Protein AF-A0A0F3M8P2-F1 (afdb_monomer)

Structure (mmCIF,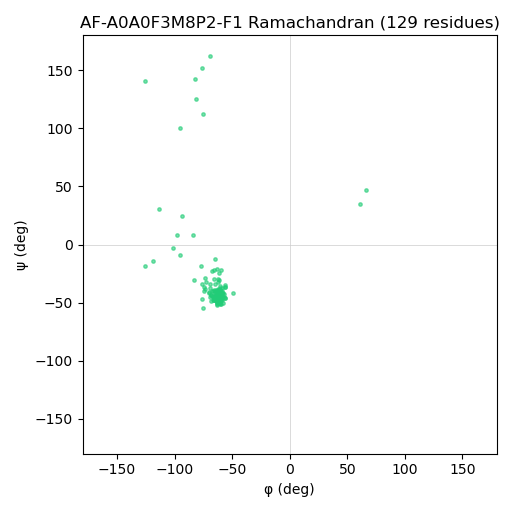 N/CA/C/O backbone):
data_AF-A0A0F3M8P2-F1
#
_entry.id   AF-A0A0F3M8P2-F1
#
loop_
_atom_site.group_PDB
_atom_site.id
_atom_site.type_symbol
_atom_site.label_atom_id
_atom_site.label_alt_id
_atom_s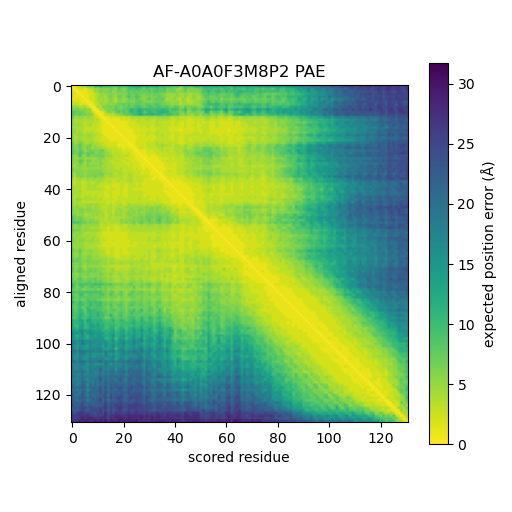ite.label_comp_id
_atom_site.label_asym_id
_atom_site.label_entity_id
_atom_site.label_seq_id
_atom_site.pdbx_PDB_ins_code
_atom_site.Cartn_x
_atom_site.Cartn_y
_atom_site.Cartn_z
_atom_site.occupancy
_atom_site.B_iso_or_equiv
_atom_site.auth_seq_id
_atom_site.auth_comp_id
_atom_site.auth_asym_id
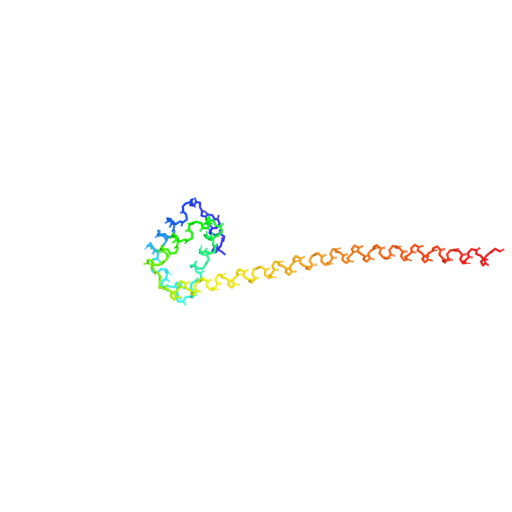_atom_site.auth_atom_id
_atom_site.pdbx_PDB_model_num
ATOM 1 N N . MET A 1 1 ? -12.810 2.218 -8.176 1.00 66.12 1 MET A N 1
ATOM 2 C CA . MET A 1 1 ? -13.760 3.233 -7.656 1.00 66.12 1 MET A CA 1
ATOM 3 C C . MET A 1 1 ? -13.322 3.772 -6.294 1.00 66.12 1 MET A C 1
ATOM 5 O O . MET A 1 1 ? -13.188 4.978 -6.171 1.00 66.12 1 MET A O 1
ATOM 9 N N . LEU A 1 2 ? -13.025 2.918 -5.304 1.00 74.25 2 LEU A N 1
ATOM 10 C CA . LEU A 1 2 ? -12.588 3.363 -3.971 1.00 74.25 2 LEU A CA 1
ATOM 11 C C . LEU A 1 2 ? -11.248 4.125 -3.982 1.00 74.25 2 LEU A C 1
ATOM 13 O O . LEU A 1 2 ? -11.197 5.243 -3.490 1.00 74.25 2 LEU A O 1
ATOM 17 N N . GLU A 1 3 ? -10.197 3.581 -4.608 1.00 68.94 3 GLU A N 1
ATOM 18 C CA . GLU A 1 3 ? -8.887 4.257 -4.716 1.00 68.94 3 GLU A CA 1
ATOM 19 C C . GLU A 1 3 ? -8.986 5.641 -5.376 1.00 68.94 3 GLU A C 1
ATOM 21 O O . GLU A 1 3 ? -8.287 6.572 -4.991 1.00 68.94 3 GLU A O 1
ATOM 26 N N . TYR A 1 4 ? -9.898 5.795 -6.340 1.00 75.38 4 TYR A N 1
ATOM 27 C CA . TYR A 1 4 ? -10.172 7.085 -6.967 1.00 75.38 4 TYR A CA 1
ATOM 28 C C . TYR A 1 4 ? -10.773 8.074 -5.963 1.00 75.38 4 TYR A C 1
ATOM 30 O O . TYR A 1 4 ? -10.289 9.193 -5.855 1.00 75.38 4 TYR A O 1
ATOM 38 N N . MET A 1 5 ? -11.765 7.656 -5.167 1.00 77.00 5 MET A N 1
ATOM 39 C CA . MET A 1 5 ? -12.329 8.514 -4.117 1.00 77.00 5 MET A CA 1
ATOM 40 C C . MET A 1 5 ? -11.291 8.895 -3.057 1.00 77.00 5 MET A C 1
ATOM 42 O O . MET A 1 5 ? -11.256 10.048 -2.632 1.00 77.00 5 MET A O 1
ATOM 46 N N . LEU A 1 6 ? -10.407 7.965 -2.677 1.00 79.12 6 LEU A N 1
ATOM 47 C CA . LEU A 1 6 ? -9.344 8.227 -1.703 1.00 79.12 6 LEU A CA 1
ATOM 48 C C . LEU A 1 6 ? -8.390 9.330 -2.182 1.00 79.12 6 LEU A C 1
ATOM 50 O O . LEU A 1 6 ? -8.041 10.206 -1.397 1.00 79.12 6 LEU A O 1
ATOM 54 N N . LYS A 1 7 ? -8.049 9.372 -3.478 1.00 76.94 7 LYS A N 1
ATOM 55 C CA . LYS A 1 7 ? -7.200 10.430 -4.066 1.00 76.94 7 LYS A CA 1
ATOM 56 C C . LYS A 1 7 ? -7.772 11.846 -3.918 1.00 76.94 7 LYS A C 1
ATOM 58 O O . LYS A 1 7 ? -7.005 12.805 -3.965 1.00 76.94 7 LYS A O 1
ATOM 63 N N . HIS A 1 8 ? -9.081 11.980 -3.712 1.00 80.69 8 HIS A N 1
ATOM 64 C CA . HIS A 1 8 ? -9.765 13.263 -3.526 1.00 80.69 8 HIS A CA 1
ATOM 65 C C . HIS A 1 8 ? -10.019 13.615 -2.054 1.00 80.69 8 HIS A C 1
ATOM 67 O O . HIS A 1 8 ? -10.684 14.605 -1.751 1.00 80.69 8 HIS A O 1
ATOM 73 N N . ILE A 1 9 ? -9.474 12.840 -1.114 1.00 79.62 9 ILE A N 1
ATOM 74 C CA . ILE A 1 9 ? -9.485 13.212 0.299 1.00 79.62 9 ILE A CA 1
ATOM 75 C C . ILE A 1 9 ? -8.447 14.316 0.525 1.00 79.62 9 ILE A C 1
ATOM 77 O O . ILE A 1 9 ? -7.239 14.080 0.465 1.00 79.62 9 ILE A O 1
ATOM 81 N N . HIS A 1 10 ? -8.929 15.519 0.838 1.00 71.19 10 HIS A N 1
ATOM 82 C CA . HIS A 1 10 ? -8.113 16.711 1.101 1.00 71.19 10 HIS A CA 1
ATOM 83 C C . HIS A 1 10 ? -7.795 16.928 2.591 1.00 71.19 10 HIS A C 1
ATOM 85 O O . HIS A 1 10 ? -7.543 18.057 3.016 1.00 71.19 10 HIS A O 1
ATOM 91 N N . GLN A 1 11 ? -7.809 15.871 3.409 1.00 74.69 11 GLN A N 1
ATOM 92 C CA . GLN A 1 11 ? -7.441 15.996 4.818 1.00 74.69 11 GLN A CA 1
ATOM 93 C C . GLN A 1 11 ? -5.915 15.984 4.982 1.00 74.69 11 GLN A C 1
ATOM 95 O O . GLN A 1 11 ? -5.254 15.062 4.514 1.00 74.69 11 GLN A O 1
ATOM 100 N N . ARG A 1 12 ? -5.359 17.018 5.634 1.00 75.31 12 ARG A N 1
ATOM 101 C CA . ARG A 1 12 ? -3.910 17.114 5.906 1.00 75.31 12 ARG A CA 1
ATOM 102 C C . ARG A 1 12 ? -3.456 16.175 7.020 1.00 75.31 12 ARG A C 1
ATOM 104 O O . ARG A 1 12 ? -2.358 15.644 6.953 1.00 75.31 12 ARG A O 1
ATOM 111 N N . ASP A 1 13 ? -4.295 16.006 8.036 1.00 87.31 13 ASP A N 1
ATOM 112 C CA . ASP A 1 13 ? -4.008 15.147 9.179 1.00 87.31 13 ASP A CA 1
ATOM 113 C C . ASP A 1 13 ? -4.626 13.766 8.953 1.00 87.31 13 ASP A C 1
ATOM 115 O O . ASP A 1 13 ? -5.839 13.577 9.102 1.00 87.31 13 ASP A O 1
ATOM 119 N N . MET A 1 14 ? -3.778 12.824 8.541 1.00 87.81 14 MET A N 1
ATOM 120 C CA . MET A 1 14 ? -4.175 11.450 8.250 1.00 87.81 14 MET A CA 1
ATOM 121 C C . MET A 1 14 ? -4.493 10.659 9.521 1.00 87.81 14 MET A C 1
ATOM 123 O O . MET A 1 14 ? -5.389 9.819 9.488 1.00 87.81 14 MET A O 1
ATOM 127 N N . LEU A 1 15 ? -3.826 10.946 10.643 1.00 89.00 15 LEU A N 1
ATOM 128 C CA . LEU A 1 15 ? -4.074 10.265 11.917 1.00 89.00 15 LEU A CA 1
ATOM 129 C C . LEU A 1 15 ? -5.456 10.630 12.456 1.00 89.00 15 LEU A C 1
ATOM 131 O O . LEU A 1 15 ? -6.235 9.752 12.826 1.00 89.00 15 LEU A O 1
ATOM 135 N N . LYS A 1 16 ? -5.814 11.915 12.393 1.00 89.56 16 LYS A N 1
ATOM 136 C CA . LYS A 1 16 ? -7.163 12.366 12.744 1.00 89.56 16 LYS A CA 1
ATOM 137 C C . LYS A 1 16 ? -8.231 11.743 11.846 1.00 89.56 16 LYS A C 1
ATOM 139 O O . LYS A 1 16 ? -9.288 11.352 12.333 1.00 89.56 16 LYS A O 1
ATOM 144 N N . LEU A 1 17 ? -7.970 11.637 10.540 1.00 89.56 17 LEU A N 1
ATOM 145 C CA . LEU A 1 17 ? -8.895 10.977 9.614 1.00 89.56 17 LEU A CA 1
ATOM 146 C C . LEU A 1 17 ? -9.107 9.504 9.999 1.00 89.56 17 LEU A C 1
ATOM 148 O O . LEU A 1 17 ? -10.242 9.032 9.973 1.00 89.56 17 LEU A O 1
ATOM 152 N N . TRP A 1 18 ? -8.043 8.799 10.391 1.00 90.31 18 TRP A N 1
ATOM 153 C CA . TRP A 1 18 ? -8.124 7.431 10.902 1.00 90.31 18 TRP A CA 1
ATOM 154 C C . TRP A 1 18 ? -8.966 7.322 12.165 1.00 90.31 18 TRP A C 1
ATOM 156 O O . TRP A 1 18 ? -9.860 6.477 12.222 1.00 90.31 18 TRP A O 1
ATOM 166 N N . GLU A 1 19 ? -8.727 8.179 13.157 1.00 89.56 19 GLU A N 1
ATOM 167 C CA . GLU A 1 19 ? -9.520 8.171 14.387 1.00 89.56 19 GLU A CA 1
ATOM 168 C C . GLU A 1 19 ? -11.001 8.432 14.096 1.00 89.56 19 GLU A C 1
ATOM 170 O O . GLU A 1 19 ? -11.863 7.670 14.537 1.00 89.56 19 GLU A O 1
ATOM 175 N N . GLU A 1 20 ? -11.319 9.449 13.293 1.00 89.50 20 GLU A N 1
ATOM 176 C CA . GLU A 1 20 ? -12.703 9.738 12.919 1.00 89.50 20 GLU A CA 1
ATOM 177 C C . GLU A 1 20 ? -13.346 8.595 12.132 1.00 89.50 20 GLU A C 1
ATOM 179 O O . GLU A 1 20 ? -14.513 8.273 12.371 1.00 89.50 20 GLU A O 1
ATOM 184 N N . PHE A 1 21 ? -12.601 7.968 11.219 1.00 88.88 21 PHE A N 1
ATOM 185 C CA . PHE A 1 21 ? -13.087 6.849 10.426 1.00 88.88 21 PHE A CA 1
ATOM 186 C C . PHE A 1 21 ? -13.425 5.645 11.313 1.00 88.88 21 PHE A C 1
ATOM 188 O O . PHE A 1 21 ? -14.549 5.140 11.277 1.00 88.88 21 PHE A O 1
ATOM 195 N N . LEU A 1 22 ? -12.487 5.228 12.165 1.00 88.75 22 LEU A N 1
ATOM 196 C CA . LEU A 1 22 ? -12.659 4.068 13.040 1.00 88.75 22 LEU A CA 1
ATOM 197 C C . LEU A 1 22 ? -13.753 4.294 14.096 1.00 88.75 22 LEU A C 1
ATOM 199 O O . LEU A 1 22 ? -14.435 3.346 14.484 1.00 88.75 22 LEU A O 1
ATOM 203 N N . ILE A 1 23 ? -13.973 5.542 14.528 1.00 89.12 23 ILE A N 1
ATOM 204 C CA . ILE A 1 23 ? -15.053 5.902 15.459 1.00 89.12 23 ILE A CA 1
ATOM 205 C C . ILE A 1 23 ? -16.413 5.925 14.757 1.00 89.12 23 ILE A C 1
ATOM 207 O O . ILE A 1 23 ? -17.354 5.274 15.217 1.00 89.12 23 ILE A O 1
ATOM 211 N N . LYS A 1 24 ? -16.544 6.692 13.668 1.00 88.88 24 LYS A N 1
ATOM 212 C CA . LYS A 1 24 ? -17.839 6.951 13.013 1.00 88.88 24 LYS A CA 1
ATOM 213 C C . LYS A 1 24 ? -18.352 5.732 12.247 1.00 88.88 24 LYS A C 1
ATOM 215 O O . LYS A 1 24 ? -19.563 5.541 12.145 1.00 88.88 24 LYS A O 1
ATOM 220 N N . PHE A 1 25 ? -17.454 4.883 11.749 1.00 86.50 25 PHE A N 1
ATOM 221 C CA . PHE A 1 25 ? -17.795 3.774 10.857 1.00 86.50 25 PHE A CA 1
ATOM 222 C C . PHE A 1 25 ? -17.553 2.389 11.469 1.00 86.50 25 PHE A C 1
ATOM 224 O O . PHE A 1 25 ? -17.334 1.428 10.738 1.00 86.50 25 PHE A O 1
ATOM 231 N N . LYS A 1 26 ? -17.673 2.232 12.798 1.00 84.56 26 LYS A N 1
ATOM 232 C CA . LYS A 1 26 ? -17.503 0.925 13.476 1.00 84.56 26 LYS A CA 1
ATOM 233 C C . LYS A 1 26 ? -18.299 -0.222 12.845 1.00 84.56 26 LYS A C 1
ATOM 235 O O . LYS A 1 26 ? -17.782 -1.320 12.692 1.00 84.56 26 LYS A O 1
ATOM 240 N N . HIS A 1 27 ? -19.544 0.036 12.448 1.00 83.88 27 HIS A N 1
ATOM 241 C CA . HIS A 1 27 ? -20.395 -0.958 11.787 1.00 83.88 27 HIS A CA 1
ATOM 242 C C . HIS A 1 27 ? -19.849 -1.380 10.412 1.00 83.88 27 HIS A C 1
ATOM 244 O O . HIS A 1 27 ? -19.951 -2.545 10.034 1.00 83.88 27 HIS A O 1
ATOM 250 N N . VAL A 1 28 ? -19.220 -0.454 9.683 1.00 83.69 28 VAL A N 1
ATOM 251 C CA . VAL A 1 28 ? -18.564 -0.738 8.401 1.00 83.69 28 VAL A CA 1
ATOM 252 C C . VAL A 1 28 ? -17.316 -1.588 8.610 1.00 83.69 28 VAL A C 1
ATOM 25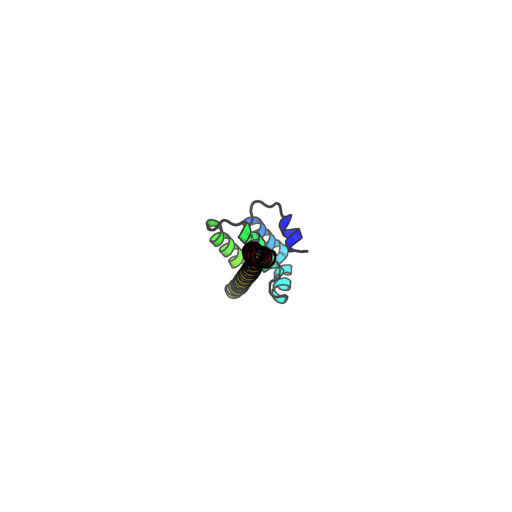4 O O . VAL A 1 28 ? -17.048 -2.443 7.776 1.00 83.69 28 VAL A O 1
ATOM 257 N N . LEU A 1 29 ? -16.588 -1.420 9.721 1.00 84.88 29 LEU A N 1
ATOM 258 C CA . LEU A 1 29 ? -15.418 -2.256 10.030 1.00 84.88 29 LEU A CA 1
ATOM 259 C C . LEU A 1 29 ? -15.796 -3.731 10.195 1.00 84.88 29 LEU A C 1
ATOM 261 O O . LEU A 1 29 ? -15.068 -4.598 9.726 1.00 84.88 29 LEU A O 1
ATOM 265 N N . ILE A 1 30 ? -16.946 -4.015 10.814 1.00 85.81 30 ILE A N 1
ATOM 266 C CA . ILE A 1 30 ? -17.447 -5.389 10.977 1.00 85.81 30 ILE A CA 1
ATOM 267 C C . ILE A 1 30 ? -17.732 -6.009 9.605 1.00 85.81 30 ILE A C 1
ATOM 269 O O . ILE A 1 30 ? -17.259 -7.103 9.307 1.00 85.81 30 ILE A O 1
ATOM 273 N N . LEU A 1 31 ? -18.440 -5.281 8.738 1.00 88.38 31 LEU A N 1
ATOM 274 C CA . LEU A 1 31 ? -18.717 -5.736 7.375 1.00 88.38 31 LEU A CA 1
ATOM 275 C C . LEU A 1 31 ? -17.431 -5.899 6.554 1.00 88.38 31 LEU A C 1
ATOM 277 O O . LEU A 1 31 ? -17.287 -6.844 5.780 1.00 88.38 31 LEU A O 1
ATOM 281 N N . ASP A 1 32 ? -16.494 -4.965 6.693 1.00 87.88 32 ASP A N 1
ATOM 282 C CA . ASP A 1 32 ? -15.222 -5.025 5.986 1.00 87.88 32 ASP A CA 1
ATOM 283 C C . ASP A 1 32 ? -14.405 -6.234 6.437 1.00 87.88 32 ASP A C 1
ATOM 285 O O . ASP A 1 32 ? -13.847 -6.938 5.600 1.00 87.88 32 ASP A O 1
ATOM 289 N N . LYS A 1 33 ? -14.408 -6.544 7.736 1.00 86.31 33 LYS A N 1
ATOM 290 C CA . LYS A 1 33 ? -13.783 -7.744 8.297 1.00 86.31 33 LYS A CA 1
ATOM 291 C C . LYS A 1 33 ? -14.321 -9.026 7.663 1.00 86.31 33 LYS A C 1
ATOM 293 O O . LYS A 1 33 ? -13.522 -9.872 7.269 1.00 86.31 33 LYS A O 1
ATOM 298 N N . GLU A 1 34 ? -15.635 -9.156 7.490 1.00 87.19 34 GLU A N 1
ATOM 299 C CA . GLU A 1 34 ? -16.239 -10.306 6.793 1.00 87.19 34 GLU A CA 1
ATOM 300 C C . GLU A 1 34 ? -15.802 -10.399 5.327 1.00 87.19 34 GLU A C 1
ATOM 302 O O . GLU A 1 34 ? -15.633 -11.490 4.784 1.00 87.19 34 GLU A O 1
ATOM 307 N N . LYS A 1 35 ? -15.555 -9.253 4.688 1.00 86.56 35 LYS A N 1
ATOM 308 C CA . LYS A 1 35 ? -14.999 -9.172 3.329 1.00 86.56 35 LYS A CA 1
ATOM 309 C C . LYS A 1 35 ? -13.474 -9.261 3.297 1.00 86.56 35 LYS A C 1
ATOM 311 O O . LYS A 1 35 ? -12.865 -9.058 2.247 1.00 86.56 35 LYS A O 1
ATOM 316 N N . GLY A 1 36 ? -12.855 -9.568 4.434 1.00 85.12 36 GLY A N 1
ATOM 317 C CA . GLY A 1 36 ? -11.419 -9.664 4.587 1.00 85.12 36 GLY A CA 1
ATOM 318 C C . GLY A 1 36 ? -10.726 -8.320 4.418 1.00 85.12 36 GLY A C 1
ATOM 319 O O . GLY A 1 36 ? -9.749 -8.268 3.695 1.00 85.12 36 GLY A O 1
ATOM 320 N N . TYR A 1 37 ? -11.196 -7.244 5.044 1.00 88.19 37 TYR A N 1
ATOM 321 C CA . TYR A 1 37 ? -10.516 -5.945 5.183 1.00 88.19 37 TYR A CA 1
ATOM 322 C C . TYR A 1 37 ? -10.197 -5.204 3.875 1.00 88.19 37 TYR A C 1
ATOM 324 O O . TYR A 1 37 ? -9.150 -4.566 3.744 1.00 88.19 37 TYR A O 1
ATOM 332 N N . VAL A 1 38 ? -11.058 -5.299 2.864 1.00 86.06 38 VAL A N 1
ATOM 333 C CA . VAL A 1 38 ? -10.846 -4.638 1.564 1.00 86.06 38 VAL A CA 1
ATOM 334 C C . VAL A 1 38 ? -10.734 -3.119 1.715 1.00 86.06 38 VAL A C 1
ATOM 336 O O . VAL A 1 38 ? -9.837 -2.510 1.118 1.00 86.06 38 VAL A O 1
ATOM 339 N N . TYR A 1 39 ? -11.605 -2.504 2.512 1.00 86.38 39 TYR A N 1
ATOM 340 C CA . TYR A 1 39 ? -11.637 -1.054 2.697 1.00 86.38 39 TYR A CA 1
ATOM 341 C C . TYR A 1 39 ? -10.498 -0.579 3.603 1.00 86.38 39 TYR A C 1
ATOM 343 O O . TYR A 1 39 ? -9.773 0.338 3.217 1.00 86.38 39 TYR A O 1
ATOM 351 N N . LEU A 1 40 ? -10.278 -1.243 4.741 1.00 88.69 40 LEU A N 1
ATOM 352 C CA . LEU A 1 40 ? -9.177 -0.977 5.671 1.00 88.69 40 LEU A CA 1
ATOM 353 C C . LEU A 1 40 ? -7.817 -1.065 4.982 1.00 88.69 40 LEU A C 1
ATOM 355 O O . LEU A 1 40 ? -7.006 -0.156 5.131 1.00 88.69 40 LEU A O 1
ATOM 359 N N . ARG A 1 41 ? -7.580 -2.103 4.168 1.00 87.00 41 ARG A N 1
ATOM 360 C CA . ARG A 1 41 ? -6.331 -2.219 3.400 1.00 87.00 41 ARG A CA 1
ATOM 361 C C . ARG A 1 41 ? -6.154 -1.093 2.401 1.00 87.00 41 ARG A C 1
ATOM 363 O O . ARG A 1 41 ? -5.062 -0.554 2.284 1.00 87.00 41 ARG A O 1
ATOM 370 N N . SER A 1 42 ? -7.213 -0.758 1.667 1.00 85.69 42 SER A N 1
ATOM 371 C CA . SER A 1 42 ? -7.151 0.310 0.666 1.00 85.69 42 SER A CA 1
ATOM 372 C C . SER A 1 42 ? -6.877 1.659 1.322 1.00 85.69 42 SER A C 1
ATOM 374 O O . SER A 1 42 ? -6.110 2.464 0.797 1.00 85.69 42 SER A O 1
ATOM 376 N N . PHE A 1 43 ? -7.491 1.896 2.481 1.00 88.00 43 PHE A N 1
ATOM 377 C CA . PHE A 1 43 ? -7.298 3.122 3.232 1.00 88.00 43 PHE A CA 1
ATOM 378 C C . PHE A 1 43 ? -5.896 3.187 3.848 1.00 88.00 43 PHE A C 1
ATOM 380 O O . PHE A 1 43 ? -5.238 4.212 3.715 1.00 88.00 43 PHE A O 1
ATOM 387 N N . LEU A 1 44 ? -5.391 2.081 4.402 1.00 87.62 44 LEU A N 1
ATOM 388 C CA . LEU A 1 44 ? -4.031 1.982 4.942 1.00 87.62 44 LEU A CA 1
ATOM 389 C C . LEU A 1 44 ? -2.960 2.161 3.878 1.00 87.62 44 LEU A C 1
ATOM 391 O O . LEU A 1 44 ? -2.060 2.967 4.079 1.00 87.62 44 LEU A O 1
ATOM 395 N N . TRP A 1 45 ? -3.120 1.535 2.714 1.00 84.50 45 TRP A N 1
ATOM 396 C CA . TRP A 1 45 ? -2.260 1.785 1.558 1.00 84.50 45 TRP A CA 1
ATOM 397 C C . TRP A 1 45 ? -2.255 3.271 1.165 1.00 84.50 45 TRP A C 1
ATOM 399 O O . TRP A 1 45 ? -1.199 3.873 1.003 1.00 84.50 45 TRP A O 1
ATOM 409 N N . TYR A 1 46 ? -3.428 3.910 1.095 1.00 84.56 46 TYR A N 1
ATOM 410 C CA . TYR A 1 46 ? -3.507 5.342 0.794 1.00 84.56 46 TYR A CA 1
ATOM 411 C C . TYR A 1 46 ? -2.807 6.201 1.854 1.00 84.56 46 TYR A C 1
ATOM 413 O O . TYR A 1 46 ? -2.143 7.180 1.512 1.00 84.56 46 TYR A O 1
ATOM 421 N N . THR A 1 47 ? -2.939 5.856 3.134 1.00 85.06 47 THR A N 1
ATOM 422 C CA . THR A 1 47 ? -2.335 6.639 4.215 1.00 85.06 47 THR A CA 1
ATOM 423 C C . THR A 1 47 ? -0.837 6.423 4.335 1.00 85.06 47 THR A C 1
ATOM 425 O O . THR A 1 47 ? -0.136 7.382 4.625 1.00 85.06 47 THR A O 1
ATOM 428 N N . ASP A 1 48 ? -0.349 5.215 4.057 1.00 81.50 48 ASP A N 1
ATOM 429 C CA . ASP A 1 48 ? 1.072 4.860 4.100 1.00 81.50 48 ASP A CA 1
ATOM 430 C C . ASP A 1 48 ? 1.881 5.701 3.101 1.00 81.50 48 ASP A C 1
ATOM 432 O O . ASP A 1 48 ? 2.906 6.269 3.454 1.00 81.50 48 ASP A O 1
ATOM 436 N N . THR A 1 49 ? 1.333 5.954 1.904 1.00 79.88 49 THR A N 1
ATOM 437 C CA . THR A 1 49 ? 1.962 6.861 0.917 1.00 79.88 49 THR A CA 1
ATOM 438 C C . THR A 1 49 ? 2.052 8.331 1.355 1.00 79.88 49 THR A C 1
ATOM 440 O O . THR A 1 49 ? 2.713 9.132 0.693 1.00 79.88 49 THR A O 1
ATOM 443 N N . LYS A 1 50 ? 1.353 8.721 2.428 1.00 84.38 50 LYS A N 1
ATOM 444 C CA . LYS A 1 50 ? 1.255 10.109 2.912 1.00 84.38 50 LYS A CA 1
ATOM 445 C C . LYS A 1 50 ? 1.796 10.307 4.323 1.00 84.38 50 LYS A C 1
ATOM 447 O O . LYS A 1 50 ? 1.956 11.455 4.737 1.00 84.38 50 LYS A O 1
ATOM 452 N N . LEU A 1 51 ? 2.019 9.227 5.063 1.00 84.62 51 LEU A N 1
ATOM 453 C CA . LEU A 1 51 ? 2.556 9.269 6.412 1.00 84.62 51 LEU A CA 1
ATOM 454 C C . LEU A 1 51 ? 4.079 9.386 6.362 1.00 84.62 51 LEU A C 1
ATOM 456 O O . LEU A 1 51 ? 4.738 8.761 5.535 1.00 84.62 51 LEU A O 1
ATOM 460 N N . LEU A 1 52 ? 4.645 10.154 7.289 1.00 84.44 52 LEU A N 1
ATOM 461 C CA . LEU A 1 52 ? 6.078 10.093 7.564 1.00 84.44 52 LEU A CA 1
ATOM 462 C C . LEU A 1 52 ? 6.387 8.833 8.383 1.00 84.44 52 LEU A C 1
ATOM 464 O O . LEU A 1 52 ? 5.566 8.400 9.191 1.00 84.44 52 LEU A O 1
ATOM 468 N N . GLU A 1 53 ? 7.599 8.296 8.247 1.00 84.12 53 GLU A N 1
ATOM 469 C CA . GLU A 1 53 ? 8.054 7.127 9.018 1.00 84.12 53 GLU A CA 1
ATOM 470 C C . GLU A 1 53 ? 7.945 7.367 10.536 1.00 84.12 53 GLU A C 1
ATOM 472 O O . GLU A 1 53 ? 7.500 6.502 11.284 1.00 84.12 53 GLU A O 1
ATOM 477 N N . SER A 1 54 ? 8.211 8.600 10.987 1.00 86.25 54 SER A N 1
ATOM 478 C CA . SER A 1 54 ? 8.058 9.006 12.391 1.00 86.25 54 SER A CA 1
ATOM 479 C C . SER A 1 54 ? 6.620 8.928 12.915 1.00 86.25 54 SER A C 1
ATOM 481 O O . SER A 1 54 ? 6.431 8.880 14.124 1.00 86.25 54 SER A O 1
ATOM 483 N N . GLN A 1 55 ? 5.620 8.935 12.029 1.00 86.62 55 GLN A N 1
ATOM 484 C CA . GLN A 1 55 ? 4.199 8.903 12.386 1.00 86.62 55 GLN A CA 1
ATOM 485 C C . GLN A 1 55 ? 3.611 7.488 12.373 1.00 86.62 55 GLN A C 1
ATOM 487 O O . GLN A 1 55 ? 2.482 7.273 12.819 1.00 86.62 55 GLN A O 1
ATOM 492 N N . GLN A 1 56 ? 4.357 6.499 11.871 1.00 85.62 56 GLN A N 1
ATOM 493 C CA . GLN A 1 56 ? 3.899 5.110 11.830 1.00 85.62 56 GLN A CA 1
ATOM 494 C C . GLN A 1 56 ? 3.553 4.554 13.224 1.00 85.62 56 GLN A C 1
ATOM 496 O O . GLN A 1 56 ? 2.481 3.958 13.352 1.00 85.62 56 GLN A O 1
ATOM 501 N N . PRO A 1 57 ? 4.337 4.814 14.295 1.00 89.00 57 PRO A N 1
ATOM 502 C CA . PRO A 1 57 ? 3.982 4.352 15.639 1.00 89.00 57 PRO A CA 1
ATOM 503 C C . PRO A 1 57 ? 2.660 4.939 16.153 1.00 89.00 57 PRO A C 1
ATOM 505 O O . PRO A 1 57 ? 1.945 4.305 16.927 1.00 89.00 57 PRO A O 1
ATOM 508 N N . GLU A 1 58 ? 2.316 6.157 15.739 1.00 90.75 58 GLU A N 1
ATOM 509 C CA . GLU A 1 58 ? 1.076 6.828 16.140 1.00 90.75 58 GLU A CA 1
ATOM 510 C C . GLU A 1 58 ? -0.125 6.213 15.417 1.00 90.75 58 GLU A C 1
ATOM 512 O O . GLU A 1 58 ? -1.167 5.969 16.028 1.00 90.75 58 GLU A O 1
ATOM 517 N N . LEU A 1 59 ? 0.036 5.881 14.133 1.00 89.06 59 LEU A N 1
ATOM 518 C CA . LEU A 1 59 ? -0.966 5.134 13.379 1.00 89.06 59 LEU A CA 1
ATOM 519 C C . LEU A 1 59 ? -1.189 3.738 13.974 1.00 89.06 59 LEU A C 1
ATOM 521 O O . LEU A 1 59 ? -2.335 3.318 14.137 1.00 89.06 59 LEU A O 1
ATOM 525 N N . GLU A 1 60 ? -0.120 3.036 14.350 1.00 87.38 60 GLU A N 1
ATOM 526 C CA . GLU A 1 60 ? -0.221 1.736 15.019 1.00 87.38 60 GLU A CA 1
ATOM 527 C C . GLU A 1 60 ? -1.000 1.825 16.332 1.00 87.38 60 GLU A C 1
ATOM 529 O O . GLU A 1 60 ? -1.860 0.979 16.594 1.00 87.38 60 GLU A O 1
ATOM 534 N N . GLN A 1 61 ? -0.763 2.870 17.130 1.00 90.12 61 GLN A N 1
ATOM 535 C CA . GLN A 1 61 ? -1.526 3.125 18.353 1.00 90.12 61 GLN A CA 1
ATOM 536 C C . GLN A 1 61 ? -3.004 3.383 18.059 1.00 90.12 61 GLN A C 1
ATOM 538 O O . GLN A 1 61 ? -3.866 2.859 18.764 1.00 90.12 61 GLN A O 1
ATOM 543 N N . VAL A 1 62 ? -3.320 4.162 17.020 1.00 91.06 62 VAL A N 1
ATOM 544 C CA . VAL A 1 62 ? -4.709 4.393 16.600 1.00 91.06 62 VAL A CA 1
ATOM 545 C C . VAL A 1 62 ? -5.371 3.077 16.205 1.00 91.06 62 VAL A C 1
ATOM 547 O O . VAL A 1 62 ? -6.454 2.779 16.703 1.00 91.06 62 VAL A O 1
ATOM 550 N N . LEU A 1 63 ? -4.721 2.256 15.381 1.00 89.50 63 LEU A N 1
ATOM 551 C CA . LEU A 1 63 ? -5.251 0.957 14.962 1.00 89.50 63 LEU A CA 1
ATOM 552 C C . LEU A 1 63 ? -5.425 0.003 16.150 1.00 89.50 63 LEU A C 1
ATOM 554 O O . LEU A 1 63 ? -6.453 -0.662 16.240 1.00 89.50 63 LEU A O 1
ATOM 558 N N . ALA A 1 64 ? -4.485 -0.018 17.098 1.00 90.12 64 ALA A N 1
ATOM 559 C CA . ALA A 1 64 ? -4.540 -0.871 18.288 1.00 90.12 64 ALA A CA 1
ATOM 560 C C . ALA A 1 64 ? -5.746 -0.580 19.200 1.00 90.12 64 ALA A C 1
ATOM 562 O O . ALA A 1 64 ? -6.199 -1.466 19.920 1.00 90.12 64 ALA A O 1
ATOM 563 N N . LYS A 1 65 ? -6.304 0.639 19.156 1.00 90.38 65 LYS A N 1
ATOM 564 C CA . LYS A 1 65 ? -7.537 0.980 19.890 1.00 90.38 65 LYS A CA 1
ATOM 565 C C . LYS A 1 65 ? -8.775 0.255 19.344 1.00 90.38 65 LYS A C 1
ATOM 567 O O . LYS A 1 65 ? -9.768 0.146 20.061 1.00 90.38 65 LYS A O 1
ATOM 572 N N . TYR A 1 66 ? -8.751 -0.186 18.083 1.00 88.06 66 TYR A N 1
ATOM 573 C CA . TYR A 1 66 ? -9.933 -0.708 17.381 1.00 88.06 66 TYR A CA 1
ATOM 574 C C . TYR A 1 66 ? -9.746 -2.103 16.784 1.00 88.06 66 TYR A C 1
ATOM 576 O O . TYR A 1 66 ? -10.746 -2.747 16.476 1.00 88.06 66 TYR A O 1
ATOM 584 N N . LEU A 1 67 ? -8.504 -2.556 16.615 1.00 88.50 67 LEU A N 1
ATOM 585 C CA . LEU A 1 67 ? -8.144 -3.820 15.983 1.00 88.50 67 LEU A CA 1
ATOM 586 C C . LEU A 1 67 ? -7.260 -4.649 16.917 1.00 88.50 67 LEU A C 1
ATOM 588 O O . LEU A 1 67 ? -6.354 -4.117 17.565 1.00 88.50 67 LEU A O 1
ATOM 592 N N . SER A 1 68 ? -7.484 -5.960 16.941 1.00 90.62 68 SER A N 1
ATOM 593 C CA . SER A 1 68 ? -6.615 -6.899 17.649 1.00 90.62 68 SER A CA 1
ATOM 594 C C . SER A 1 68 ? -5.245 -7.022 16.967 1.00 90.62 68 SER A C 1
ATOM 596 O O . SER A 1 68 ? -5.076 -6.681 15.794 1.00 90.62 68 SER A O 1
ATOM 598 N N . GLU A 1 69 ? -4.249 -7.550 17.686 1.00 88.25 69 GLU A N 1
ATOM 599 C CA . GLU A 1 69 ? -2.922 -7.829 17.109 1.00 88.25 69 GLU A CA 1
ATOM 600 C C . GLU A 1 69 ? -2.989 -8.752 15.889 1.00 88.25 69 GLU A C 1
ATOM 602 O O . GLU A 1 69 ? -2.274 -8.550 14.908 1.00 88.25 69 GLU A O 1
ATOM 607 N N . GLU A 1 70 ? -3.893 -9.732 15.912 1.00 88.88 70 GLU A N 1
ATOM 608 C CA . GLU A 1 70 ? -4.102 -10.644 14.791 1.00 88.88 70 GLU A CA 1
ATOM 609 C C . GLU A 1 70 ? -4.666 -9.910 13.565 1.00 88.88 70 GLU A C 1
ATOM 611 O O . GLU A 1 70 ? -4.186 -10.092 12.445 1.00 88.88 70 GLU A O 1
ATOM 616 N N . GLU A 1 71 ? -5.659 -9.041 13.764 1.00 87.94 71 GLU A N 1
ATOM 617 C CA . GLU A 1 71 ? -6.280 -8.268 12.684 1.00 87.94 71 GLU A CA 1
ATOM 618 C C . GLU A 1 71 ? -5.279 -7.302 12.052 1.00 87.94 71 GLU A C 1
ATOM 620 O O . GLU A 1 71 ? -5.153 -7.253 10.825 1.00 87.94 71 GLU A O 1
ATOM 625 N N . LYS A 1 72 ? -4.507 -6.599 12.888 1.00 86.50 72 LYS A N 1
ATOM 626 C CA . LYS A 1 72 ? -3.409 -5.738 12.438 1.00 86.50 72 LYS A CA 1
ATOM 627 C C . LYS A 1 72 ? -2.389 -6.532 11.628 1.00 86.50 72 LYS A C 1
ATOM 629 O O . LYS A 1 72 ? -2.079 -6.149 10.500 1.00 86.50 72 LYS A O 1
ATOM 634 N N . GLY A 1 73 ? -1.922 -7.665 12.153 1.00 85.62 73 GLY A N 1
ATOM 635 C CA . GLY A 1 73 ? -0.957 -8.526 11.470 1.00 85.62 73 GLY A CA 1
ATOM 636 C C . GLY A 1 73 ? -1.458 -9.020 10.109 1.00 85.62 73 GLY A C 1
ATOM 637 O O . GLY A 1 73 ? -0.716 -8.992 9.124 1.00 85.62 73 GLY A O 1
ATOM 638 N N . ASN A 1 74 ? -2.731 -9.408 10.019 1.00 86.44 74 ASN A N 1
ATOM 639 C CA . ASN A 1 74 ? -3.353 -9.859 8.773 1.00 86.44 74 ASN A CA 1
ATOM 640 C C . ASN A 1 74 ? -3.432 -8.743 7.722 1.00 86.44 74 ASN A C 1
ATOM 642 O O . ASN A 1 74 ? -3.099 -8.964 6.550 1.00 86.44 74 ASN A O 1
ATOM 646 N N . ILE A 1 75 ? -3.835 -7.537 8.129 1.00 85.56 75 ILE A N 1
ATOM 647 C CA . ILE A 1 75 ? -3.898 -6.368 7.245 1.00 85.56 75 ILE A CA 1
ATOM 648 C C . ILE A 1 75 ? -2.490 -6.013 6.748 1.00 85.56 75 ILE A C 1
ATOM 650 O O . ILE A 1 75 ? -2.289 -5.916 5.535 1.00 85.56 75 ILE A O 1
ATOM 654 N N . MET A 1 76 ? -1.510 -5.908 7.653 1.00 84.44 76 MET A N 1
ATOM 655 C CA . MET A 1 76 ? -0.125 -5.553 7.318 1.00 84.44 76 MET A CA 1
ATOM 656 C C . MET A 1 76 ? 0.521 -6.568 6.372 1.00 84.44 76 MET A C 1
ATOM 658 O O . MET A 1 76 ? 1.087 -6.184 5.349 1.00 84.44 76 MET A O 1
ATOM 662 N N . ARG A 1 77 ? 0.377 -7.875 6.640 1.00 86.06 77 ARG A N 1
ATOM 663 C CA . ARG A 1 77 ? 0.899 -8.930 5.753 1.00 86.06 77 ARG A CA 1
ATOM 664 C C . ARG A 1 77 ? 0.305 -8.834 4.349 1.00 86.06 77 ARG A C 1
ATOM 666 O O . ARG A 1 77 ? 1.019 -9.025 3.368 1.00 86.06 77 ARG A O 1
ATOM 673 N N . THR A 1 7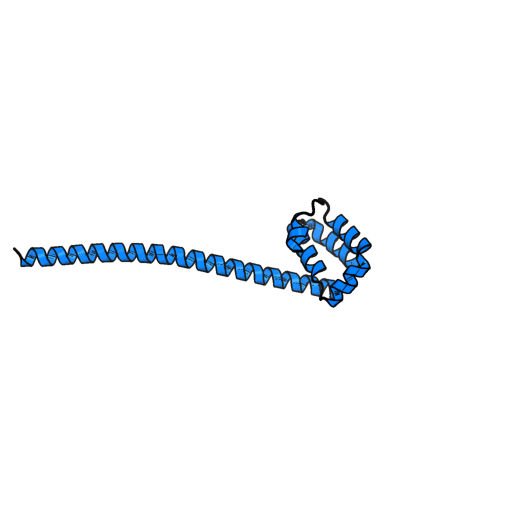8 ? -0.988 -8.536 4.245 1.00 80.62 78 THR A N 1
ATOM 674 C CA . THR A 1 78 ? -1.646 -8.413 2.938 1.00 80.62 78 THR A CA 1
ATOM 675 C C . THR A 1 78 ? -1.172 -7.175 2.178 1.00 80.62 78 THR A C 1
ATOM 677 O O . THR A 1 78 ? -1.000 -7.234 0.964 1.00 80.62 78 THR A O 1
ATOM 680 N N . ILE A 1 79 ? -0.937 -6.057 2.869 1.00 81.75 79 ILE A N 1
ATOM 681 C CA . ILE A 1 79 ? -0.383 -4.847 2.247 1.00 81.75 79 ILE A CA 1
ATOM 682 C C . ILE A 1 79 ? 1.045 -5.090 1.769 1.00 81.75 79 ILE A C 1
ATOM 684 O O . ILE A 1 79 ? 1.357 -4.774 0.625 1.00 81.75 79 ILE A O 1
ATOM 688 N N . ALA A 1 80 ? 1.879 -5.724 2.593 1.00 84.12 80 ALA A N 1
ATOM 689 C CA . ALA A 1 80 ? 3.226 -6.113 2.191 1.00 84.12 80 ALA A CA 1
ATOM 690 C C . ALA A 1 80 ? 3.203 -7.007 0.938 1.00 84.12 80 ALA A C 1
ATOM 692 O O . ALA A 1 80 ? 3.971 -6.780 0.007 1.00 84.12 80 ALA A O 1
ATOM 693 N N . ALA A 1 81 ? 2.281 -7.975 0.870 1.00 83.88 81 ALA A N 1
ATOM 694 C CA . ALA A 1 81 ? 2.092 -8.793 -0.327 1.00 83.88 81 ALA A CA 1
ATOM 695 C C . ALA A 1 81 ? 1.694 -7.949 -1.553 1.00 83.88 81 ALA A C 1
ATOM 697 O O . ALA A 1 81 ? 2.290 -8.116 -2.615 1.00 83.88 81 ALA A O 1
ATOM 698 N N . LYS A 1 82 ? 0.762 -6.996 -1.395 1.00 83.00 82 LYS A N 1
ATOM 699 C CA . LYS A 1 82 ? 0.360 -6.073 -2.470 1.00 83.00 82 LYS A CA 1
ATOM 700 C C . LYS A 1 82 ? 1.554 -5.262 -2.992 1.00 83.00 82 LYS A C 1
ATOM 702 O O . LYS A 1 82 ? 1.751 -5.222 -4.201 1.00 83.00 82 LYS A O 1
ATOM 707 N N . TYR A 1 83 ? 2.384 -4.696 -2.112 1.00 83.19 83 TYR A N 1
ATOM 708 C CA . TYR A 1 83 ? 3.591 -3.954 -2.510 1.00 83.19 83 TYR A CA 1
ATOM 709 C C . TYR A 1 83 ? 4.608 -4.823 -3.254 1.00 83.19 83 TYR A C 1
ATOM 711 O O . TYR A 1 83 ? 5.189 -4.389 -4.248 1.00 83.19 83 TYR A O 1
ATOM 719 N N . ILE A 1 84 ? 4.817 -6.062 -2.801 1.00 87.19 84 ILE A N 1
ATOM 720 C CA . ILE A 1 84 ? 5.705 -7.012 -3.484 1.00 87.19 84 ILE A CA 1
ATOM 721 C C . ILE A 1 84 ? 5.191 -7.301 -4.899 1.00 87.19 84 ILE A C 1
ATOM 723 O O . ILE A 1 84 ? 5.982 -7.350 -5.845 1.00 87.19 84 ILE A O 1
ATOM 727 N N . ASP A 1 85 ? 3.884 -7.494 -5.058 1.00 86.88 85 ASP A N 1
ATOM 728 C CA . ASP A 1 85 ? 3.279 -7.784 -6.355 1.00 86.88 85 ASP A CA 1
ATOM 729 C C . ASP A 1 85 ? 3.301 -6.572 -7.296 1.00 86.88 85 ASP A C 1
ATOM 731 O O . ASP A 1 85 ? 3.637 -6.737 -8.472 1.00 86.88 85 ASP A O 1
ATOM 735 N N . GLU A 1 86 ? 3.024 -5.367 -6.787 1.00 85.31 86 GLU A N 1
ATOM 736 C CA . GLU A 1 86 ? 3.155 -4.103 -7.528 1.00 85.31 86 GLU A CA 1
ATOM 737 C C . GLU A 1 86 ? 4.600 -3.898 -7.999 1.00 85.31 86 GLU A C 1
ATOM 739 O O . GLU A 1 86 ? 4.838 -3.771 -9.201 1.00 85.31 86 GLU A O 1
ATOM 744 N N . GLY A 1 87 ? 5.580 -4.010 -7.097 1.00 89.31 87 GLY A N 1
ATOM 745 C CA . GLY A 1 87 ? 6.997 -3.870 -7.444 1.00 89.31 87 GLY A CA 1
ATOM 746 C C . GLY A 1 87 ? 7.475 -4.913 -8.462 1.00 89.31 87 GLY A C 1
ATOM 747 O O . GLY A 1 87 ? 8.237 -4.601 -9.379 1.00 89.31 87 GLY A O 1
ATOM 748 N N . ARG A 1 88 ? 6.991 -6.161 -8.380 1.00 93.75 88 ARG A N 1
ATOM 749 C CA . ARG A 1 88 ? 7.267 -7.192 -9.401 1.00 93.75 88 ARG A CA 1
ATOM 750 C C . ARG A 1 88 ? 6.629 -6.863 -10.746 1.00 93.75 88 ARG A C 1
ATOM 752 O O . ARG A 1 88 ? 7.222 -7.155 -11.786 1.00 93.75 88 ARG A O 1
ATOM 759 N N . ALA A 1 89 ? 5.406 -6.339 -10.749 1.00 91.38 89 ALA A N 1
ATOM 760 C CA . ALA A 1 89 ? 4.714 -5.961 -11.974 1.00 91.38 89 ALA A CA 1
ATOM 761 C C . ALA A 1 89 ? 5.432 -4.800 -12.674 1.00 91.38 89 ALA A C 1
ATOM 763 O O . ALA A 1 89 ? 5.720 -4.914 -13.868 1.00 91.38 89 ALA A O 1
ATOM 764 N N . GLU A 1 90 ? 5.787 -3.756 -11.927 1.00 91.56 90 GLU A N 1
ATOM 765 C CA . GLU A 1 90 ? 6.551 -2.608 -12.420 1.00 91.56 90 GLU A CA 1
ATOM 766 C C . GLU A 1 90 ? 7.919 -3.041 -12.952 1.00 91.56 90 GLU A C 1
ATOM 768 O O . GLU A 1 90 ? 8.223 -2.799 -14.121 1.00 91.56 90 GLU A O 1
ATOM 773 N N . GLY A 1 91 ? 8.690 -3.802 -12.169 1.00 93.75 91 GLY A N 1
ATOM 774 C CA . GLY A 1 91 ? 10.008 -4.281 -12.591 1.00 93.75 91 GLY A CA 1
ATOM 775 C C . GLY A 1 91 ? 9.970 -5.136 -13.866 1.00 93.75 91 GLY A C 1
ATOM 776 O O . GLY A 1 91 ? 10.839 -5.009 -14.729 1.00 93.75 91 GLY A O 1
ATOM 777 N N . ARG A 1 92 ? 8.939 -5.976 -14.048 1.00 95.25 92 ARG A N 1
ATOM 778 C CA . ARG A 1 92 ? 8.748 -6.723 -15.308 1.00 95.25 92 ARG A CA 1
ATOM 779 C C . ARG A 1 92 ? 8.436 -5.800 -16.481 1.00 95.25 92 ARG A C 1
ATOM 781 O O . ARG A 1 92 ? 8.996 -5.994 -17.559 1.00 95.25 92 ARG A O 1
ATOM 788 N N . ALA A 1 93 ? 7.546 -4.829 -16.290 1.00 93.00 93 ALA A N 1
ATOM 789 C CA . ALA A 1 93 ? 7.159 -3.897 -17.344 1.00 93.00 93 ALA A CA 1
ATOM 790 C C . ALA A 1 93 ? 8.352 -3.045 -17.804 1.00 93.00 93 ALA A C 1
ATOM 792 O O . ALA A 1 93 ? 8.600 -2.920 -19.007 1.00 93.00 93 ALA A O 1
ATOM 793 N N . GLU A 1 94 ? 9.127 -2.517 -16.857 1.00 93.81 94 GLU A N 1
ATOM 794 C CA . GLU A 1 94 ? 10.355 -1.774 -17.143 1.00 93.81 94 GLU A CA 1
ATOM 795 C C . GLU A 1 94 ? 11.396 -2.647 -17.848 1.00 93.81 94 GLU A C 1
ATOM 797 O O . GLU A 1 94 ? 11.957 -2.234 -18.866 1.00 93.81 94 GLU A O 1
ATOM 802 N N . GLY A 1 95 ? 11.598 -3.878 -17.366 1.00 93.88 95 GLY A N 1
ATOM 803 C CA . GLY A 1 95 ? 12.527 -4.836 -17.961 1.00 93.88 95 GLY A CA 1
ATOM 804 C C . GLY A 1 95 ? 12.202 -5.164 -19.422 1.00 93.88 95 GLY A C 1
ATOM 805 O O . GLY A 1 95 ? 13.095 -5.120 -20.270 1.00 93.88 95 GLY A O 1
ATOM 806 N N . ILE A 1 96 ? 10.930 -5.428 -19.742 1.00 94.88 96 ILE A N 1
ATOM 807 C CA . ILE A 1 96 ? 10.477 -5.682 -21.122 1.00 94.88 96 ILE A CA 1
ATOM 808 C C . ILE A 1 96 ? 10.741 -4.459 -22.000 1.00 94.88 96 ILE A C 1
ATOM 810 O O . ILE A 1 96 ? 11.367 -4.575 -23.054 1.00 94.88 96 ILE A O 1
ATOM 814 N N . LYS A 1 97 ? 10.316 -3.273 -21.553 1.00 94.00 97 LYS A N 1
ATOM 815 C CA . LYS A 1 97 ? 10.471 -2.031 -22.318 1.00 94.00 97 LYS A CA 1
ATOM 816 C C . LYS A 1 97 ? 11.939 -1.727 -22.622 1.00 94.00 97 LYS A C 1
ATOM 818 O O . LYS A 1 97 ? 12.279 -1.358 -23.751 1.00 94.00 97 LYS A O 1
ATOM 823 N N . LEU A 1 98 ? 12.812 -1.882 -21.627 1.00 94.06 98 LEU A N 1
ATOM 824 C CA . LEU A 1 98 ? 14.246 -1.665 -21.790 1.00 94.06 98 LEU A CA 1
ATOM 825 C C . LEU A 1 98 ? 14.859 -2.701 -22.741 1.00 94.06 98 LEU A C 1
ATOM 827 O O . LEU A 1 98 ? 15.601 -2.322 -23.649 1.00 94.06 98 LEU A O 1
ATOM 831 N N . GLY A 1 99 ? 14.507 -3.979 -22.576 1.00 93.88 99 GLY A N 1
ATOM 832 C CA . GLY A 1 99 ? 14.968 -5.072 -23.431 1.00 93.88 99 GLY A CA 1
ATOM 833 C C . GLY A 1 99 ? 14.588 -4.879 -24.899 1.00 93.88 99 GLY A C 1
ATOM 834 O O . GLY A 1 99 ? 15.451 -4.962 -25.770 1.00 93.88 99 GLY A O 1
ATOM 835 N N . GLU A 1 100 ? 13.331 -4.535 -25.186 1.00 94.19 100 GLU A N 1
ATOM 836 C CA . GLU A 1 100 ? 12.875 -4.259 -26.554 1.00 94.19 100 GLU A CA 1
ATOM 837 C C . GLU A 1 100 ? 13.594 -3.063 -27.184 1.00 94.19 100 GLU A C 1
ATOM 839 O O . GLU A 1 100 ? 13.974 -3.104 -28.356 1.00 94.19 100 GLU A O 1
ATOM 844 N N . THR A 1 101 ? 13.777 -1.988 -26.414 1.00 93.81 101 THR A N 1
ATOM 845 C CA . THR A 1 101 ? 14.431 -0.766 -26.900 1.00 93.81 101 THR A CA 1
ATOM 846 C C . THR A 1 101 ? 15.892 -1.041 -27.238 1.00 93.81 101 THR A C 1
ATOM 848 O O . THR A 1 101 ? 16.355 -0.691 -28.326 1.00 93.81 101 THR A O 1
ATOM 851 N N . LYS A 1 102 ? 16.605 -1.713 -26.328 1.00 92.88 102 LYS A N 1
ATOM 852 C CA . LYS A 1 102 ? 18.016 -2.056 -26.501 1.00 92.88 102 LYS A CA 1
ATOM 853 C C . LYS A 1 102 ? 18.212 -3.051 -27.647 1.00 92.88 102 LYS A C 1
ATOM 855 O O . LYS A 1 102 ? 19.004 -2.777 -28.542 1.00 92.88 102 LYS A O 1
ATOM 860 N N . GLY A 1 103 ? 17.419 -4.122 -27.692 1.00 92.69 103 GLY A N 1
ATOM 861 C CA . GLY A 1 103 ? 17.501 -5.131 -28.750 1.00 92.69 103 GLY A CA 1
ATOM 862 C C . GLY A 1 103 ? 17.211 -4.569 -30.146 1.00 92.69 103 GLY A C 1
ATOM 863 O O . GLY A 1 103 ? 17.915 -4.896 -31.099 1.00 92.69 103 GLY A O 1
ATOM 864 N N . LYS A 1 104 ? 16.232 -3.661 -30.286 1.00 93.44 104 LYS A N 1
ATOM 865 C CA . LYS A 1 104 ? 15.970 -2.968 -31.564 1.00 93.44 104 LYS A CA 1
ATOM 866 C C . LYS A 1 104 ? 17.137 -2.079 -31.992 1.00 93.44 104 LYS A C 1
ATOM 868 O O . LYS A 1 104 ? 17.462 -2.039 -33.178 1.00 93.44 104 LYS A O 1
ATOM 873 N N . ALA A 1 105 ? 17.743 -1.348 -31.056 1.00 92.50 105 ALA A N 1
ATOM 874 C CA . ALA A 1 105 ? 18.876 -0.476 -31.350 1.00 92.50 105 ALA A CA 1
ATOM 875 C C . ALA A 1 105 ? 20.115 -1.281 -31.773 1.00 92.50 105 ALA A C 1
ATOM 877 O O . ALA A 1 105 ? 20.715 -0.975 -32.805 1.00 92.50 105 ALA A O 1
ATOM 878 N N . GLU A 1 106 ? 20.450 -2.332 -31.021 1.00 92.50 106 GLU A N 1
ATOM 879 C CA . GLU A 1 106 ? 21.578 -3.225 -31.307 1.00 92.50 106 GLU A CA 1
ATOM 880 C C . GLU A 1 106 ? 21.384 -3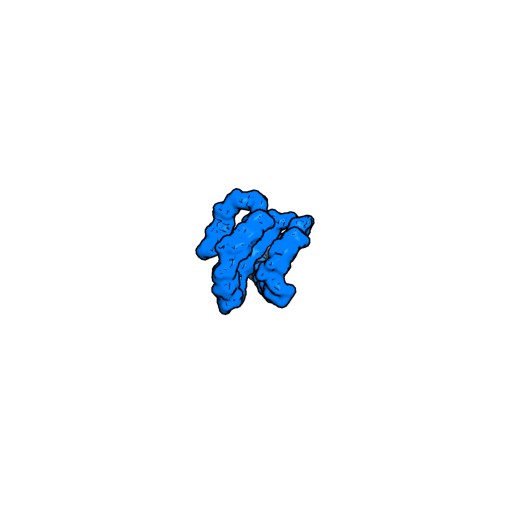.951 -32.641 1.00 92.50 106 GLU A C 1
ATOM 882 O O . GLU A 1 106 ? 22.228 -3.829 -33.527 1.00 92.50 106 GLU A O 1
ATOM 887 N N . GLY A 1 107 ? 20.227 -4.587 -32.855 1.00 91.94 107 GLY A N 1
ATOM 888 C CA . GLY A 1 107 ? 19.938 -5.294 -34.105 1.00 91.94 107 GLY A CA 1
ATOM 889 C C . GLY A 1 107 ? 19.962 -4.382 -35.337 1.00 91.94 107 GLY A C 1
ATOM 890 O O . GLY A 1 107 ? 20.435 -4.781 -36.402 1.00 91.94 107 GLY A O 1
ATOM 891 N N . ARG A 1 108 ? 19.517 -3.123 -35.208 1.00 93.25 108 ARG A N 1
ATOM 892 C CA . ARG A 1 108 ? 19.613 -2.138 -36.297 1.00 93.25 108 ARG A CA 1
ATOM 893 C C . ARG A 1 108 ? 21.062 -1.757 -36.591 1.00 93.25 108 ARG A C 1
ATOM 895 O O . ARG A 1 108 ? 21.433 -1.676 -37.760 1.00 93.25 108 ARG A O 1
ATOM 902 N N . ALA A 1 109 ? 21.867 -1.507 -35.561 1.00 91.62 109 ALA A N 1
ATOM 903 C CA . ALA A 1 109 ? 23.272 -1.148 -35.725 1.00 91.62 109 ALA A CA 1
ATOM 904 C C . ALA A 1 109 ? 24.079 -2.294 -36.357 1.00 91.62 109 ALA A C 1
ATOM 906 O O . ALA A 1 109 ? 24.844 -2.065 -37.297 1.00 91.62 109 ALA A O 1
ATOM 907 N N . GLU A 1 110 ? 23.865 -3.526 -35.893 1.00 91.94 110 GLU A N 1
ATOM 908 C CA . GLU A 1 110 ? 24.490 -4.724 -36.460 1.00 91.94 110 GLU A CA 1
ATOM 909 C C . GLU A 1 110 ? 24.066 -4.954 -37.912 1.00 91.94 110 GLU A C 1
ATOM 911 O O . GLU A 1 110 ? 24.922 -5.174 -38.771 1.00 91.94 110 GLU A O 1
ATOM 916 N N . GLY A 1 111 ? 22.770 -4.826 -38.212 1.00 91.00 111 GLY A N 1
ATOM 917 C CA . GLY A 1 111 ? 22.243 -4.969 -39.569 1.00 91.00 111 GLY A CA 1
ATOM 918 C C . GLY A 1 111 ? 22.825 -3.950 -40.554 1.00 91.00 111 GLY A C 1
ATOM 919 O O . GLY A 1 111 ? 23.214 -4.329 -41.659 1.00 91.00 111 GLY A O 1
ATOM 920 N N . ILE A 1 112 ? 22.951 -2.678 -40.152 1.00 92.69 112 ILE A N 1
ATOM 921 C CA . ILE A 1 112 ? 23.585 -1.632 -40.976 1.00 92.69 112 ILE A CA 1
ATOM 922 C C . ILE A 1 112 ? 25.049 -1.986 -41.244 1.00 92.69 112 ILE A C 1
ATOM 924 O O . ILE A 1 112 ? 25.476 -2.009 -42.397 1.00 92.69 112 ILE A O 1
ATOM 928 N N . LYS A 1 113 ? 25.808 -2.318 -40.195 1.00 91.62 113 LYS A N 1
ATOM 929 C CA . LYS A 1 113 ? 27.234 -2.637 -40.318 1.00 91.62 113 LYS A CA 1
ATOM 930 C C . LYS A 1 113 ? 27.471 -3.842 -41.229 1.00 91.62 113 LYS A C 1
ATOM 932 O O . LYS A 1 113 ? 28.374 -3.804 -42.060 1.00 91.62 113 LYS A O 1
ATOM 937 N N . LEU A 1 114 ? 26.669 -4.898 -41.082 1.00 91.06 114 LEU A N 1
ATOM 938 C CA . LEU A 1 114 ? 26.768 -6.098 -41.913 1.00 91.06 114 LEU A CA 1
ATOM 939 C C . LEU A 1 114 ? 26.378 -5.821 -43.373 1.00 91.06 114 LEU A C 1
ATOM 941 O O . LEU A 1 114 ? 27.036 -6.312 -44.289 1.00 91.06 114 LEU A O 1
ATOM 945 N N . GLY A 1 115 ? 25.334 -5.019 -43.597 1.00 90.50 115 GLY A N 1
ATOM 946 C CA . GLY A 1 115 ? 24.931 -4.599 -44.939 1.00 90.50 115 GLY A CA 1
ATOM 947 C C . GLY A 1 115 ? 26.022 -3.795 -45.648 1.00 90.50 115 GLY A C 1
ATOM 948 O O . GLY A 1 115 ? 26.343 -4.076 -46.802 1.00 90.50 115 GLY A O 1
ATOM 949 N N . GLU A 1 116 ? 26.651 -2.846 -44.950 1.00 91.25 116 GLU A N 1
ATOM 950 C CA . GLU A 1 116 ? 27.744 -2.035 -45.499 1.00 91.25 116 GLU A CA 1
ATOM 951 C C . GLU A 1 116 ? 28.989 -2.860 -45.840 1.00 91.25 116 GLU A C 1
ATOM 953 O O . GLU A 1 116 ? 29.614 -2.632 -46.880 1.00 91.25 116 GLU A O 1
ATOM 958 N N . THR A 1 117 ? 29.381 -3.811 -44.984 1.00 90.75 117 THR A N 1
ATOM 959 C CA . THR A 1 117 ? 30.551 -4.658 -45.254 1.00 90.75 117 THR A CA 1
ATOM 960 C C . THR A 1 117 ? 30.303 -5.608 -46.418 1.00 90.75 117 THR A C 1
ATOM 962 O O . THR A 1 117 ? 31.168 -5.722 -47.289 1.00 90.75 117 THR A O 1
ATOM 965 N N . LYS A 1 118 ? 29.128 -6.248 -46.473 1.00 88.56 118 LYS A N 1
ATOM 966 C CA . LYS A 1 118 ? 28.763 -7.172 -47.555 1.00 88.56 118 LYS A CA 1
ATOM 967 C C . LYS A 1 118 ? 28.657 -6.444 -48.894 1.00 88.56 118 LYS A C 1
ATOM 969 O O . LYS A 1 118 ? 29.308 -6.859 -49.846 1.00 88.56 118 LYS A O 1
ATOM 974 N N . GLY A 1 119 ? 27.967 -5.302 -48.937 1.00 87.81 119 GLY A N 1
ATOM 975 C CA . GLY A 1 119 ? 27.829 -4.507 -50.160 1.00 87.81 119 GLY A CA 1
ATOM 976 C C . GLY A 1 119 ? 29.166 -3.992 -50.709 1.00 87.81 119 GLY A C 1
ATOM 977 O O . GLY A 1 119 ? 29.395 -4.033 -51.915 1.00 87.81 119 GLY A O 1
ATOM 978 N N . LYS A 1 120 ? 30.099 -3.569 -49.840 1.00 87.88 120 LYS A N 1
ATOM 979 C CA . LYS A 1 120 ? 31.461 -3.181 -50.265 1.00 87.88 120 LYS A CA 1
ATOM 980 C C . LYS A 1 120 ? 32.266 -4.354 -50.823 1.00 87.88 120 LYS A C 1
ATOM 982 O O . LYS A 1 120 ? 33.041 -4.162 -51.758 1.00 87.88 120 LYS A O 1
ATOM 987 N N . ALA A 1 121 ? 32.133 -5.538 -50.229 1.00 84.50 121 ALA A N 1
ATOM 988 C CA . ALA A 1 121 ? 32.835 -6.731 -50.687 1.00 84.50 121 ALA A CA 1
ATOM 989 C C . ALA A 1 121 ? 32.299 -7.215 -52.044 1.00 84.50 121 ALA A C 1
ATOM 991 O O . ALA A 1 121 ? 33.094 -7.474 -52.944 1.00 84.50 121 ALA A O 1
ATOM 992 N N . GLU A 1 122 ? 30.974 -7.267 -52.202 1.00 84.25 122 GLU A N 1
ATOM 993 C CA . GLU A 1 122 ? 30.303 -7.675 -53.444 1.00 84.25 122 GLU A CA 1
ATOM 994 C C . GLU A 1 122 ? 30.620 -6.710 -54.593 1.00 84.25 122 GLU A C 1
ATOM 996 O O . GLU A 1 122 ? 31.130 -7.146 -55.622 1.00 84.25 122 GLU A O 1
ATOM 1001 N N . GLY A 1 123 ? 30.480 -5.394 -54.389 1.00 80.56 123 GLY A N 1
ATOM 1002 C CA . GLY A 1 123 ? 30.814 -4.410 -55.427 1.00 80.56 123 GLY A CA 1
ATOM 1003 C C . GLY A 1 123 ? 32.292 -4.418 -55.844 1.00 80.56 123 GLY A C 1
ATOM 1004 O O . GLY A 1 123 ? 32.613 -4.128 -56.995 1.00 80.56 123 GLY A O 1
ATOM 1005 N N . ARG A 1 124 ? 33.213 -4.780 -54.937 1.00 81.62 124 ARG A N 1
ATOM 1006 C CA . ARG A 1 124 ? 34.635 -4.952 -55.278 1.00 81.62 124 ARG A CA 1
ATOM 1007 C C . ARG A 1 124 ? 34.884 -6.224 -56.089 1.00 81.62 124 ARG A C 1
ATOM 1009 O O . ARG A 1 124 ? 35.741 -6.196 -56.963 1.00 81.62 124 ARG A O 1
ATOM 1016 N N . ALA A 1 125 ? 34.190 -7.318 -55.784 1.00 75.12 125 ALA A N 1
ATOM 1017 C CA . ALA A 1 125 ? 34.323 -8.570 -56.522 1.00 75.12 125 ALA A CA 1
ATOM 1018 C C . ALA A 1 125 ? 33.763 -8.435 -57.947 1.00 75.12 125 ALA A C 1
ATOM 1020 O O . ALA A 1 125 ? 34.478 -8.725 -58.902 1.00 75.12 125 ALA A O 1
ATOM 1021 N N . GLU A 1 126 ? 32.550 -7.895 -58.089 1.00 75.31 126 GLU A N 1
ATOM 1022 C CA . GLU A 1 126 ? 31.920 -7.664 -59.396 1.00 75.31 126 GLU A CA 1
ATOM 1023 C C . GLU A 1 126 ? 32.737 -6.689 -60.257 1.00 75.31 126 GLU A C 1
ATOM 1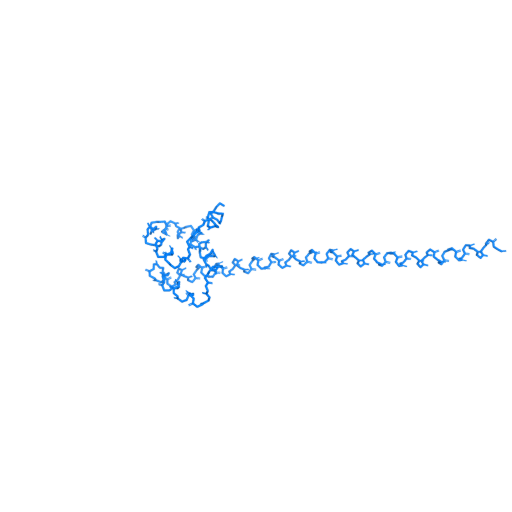025 O O . GLU A 1 126 ? 32.959 -6.934 -61.436 1.00 75.31 126 GLU A O 1
ATOM 1030 N N . GLY A 1 127 ? 33.276 -5.613 -59.674 1.00 68.88 127 GLY A N 1
ATOM 1031 C CA . GLY A 1 127 ? 34.100 -4.653 -60.416 1.00 68.88 127 GLY A CA 1
ATOM 1032 C C . GLY A 1 127 ? 35.434 -5.207 -60.939 1.00 68.88 127 GLY A C 1
ATOM 1033 O O . GLY A 1 127 ? 35.986 -4.642 -61.878 1.00 68.88 127 GLY A O 1
ATOM 1034 N N . ILE A 1 128 ? 35.958 -6.290 -60.350 1.00 68.31 128 ILE A N 1
ATOM 1035 C CA . ILE A 1 128 ? 37.171 -6.980 -60.826 1.00 68.31 128 ILE A CA 1
ATOM 1036 C C . ILE A 1 128 ? 36.835 -7.960 -61.957 1.00 68.31 128 ILE A C 1
ATOM 1038 O O . ILE A 1 128 ? 37.662 -8.184 -62.829 1.00 68.31 128 ILE A O 1
ATOM 1042 N N . GLU A 1 129 ? 35.633 -8.535 -61.957 1.00 59.78 129 GLU A N 1
ATOM 1043 C CA . GLU A 1 129 ? 35.201 -9.517 -62.958 1.00 59.78 129 GLU A CA 1
ATOM 1044 C C . GLU A 1 129 ? 34.820 -8.870 -64.307 1.00 59.78 129 GLU A C 1
ATOM 1046 O O . GLU A 1 129 ? 34.789 -9.544 -65.334 1.00 59.78 129 GLU A O 1
ATOM 1051 N N . ILE A 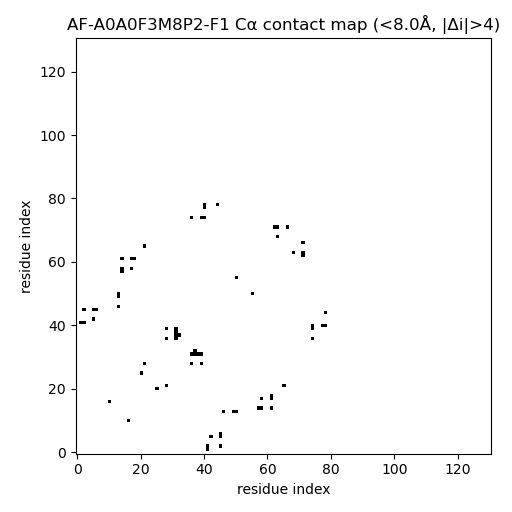1 130 ? 34.558 -7.557 -64.316 1.00 58.22 130 ILE A N 1
ATOM 1052 C CA . ILE A 1 130 ? 34.147 -6.782 -65.503 1.00 58.22 130 ILE A CA 1
ATOM 1053 C C . ILE A 1 130 ? 35.321 -5.967 -66.110 1.00 58.22 130 ILE A C 1
ATOM 1055 O O . ILE A 1 130 ? 35.142 -5.309 -67.136 1.00 58.22 130 ILE A O 1
ATOM 1059 N N . ALA A 1 131 ? 36.513 -5.993 -65.495 1.00 53.00 131 ALA A N 1
ATOM 1060 C CA . ALA A 1 131 ? 37.720 -5.265 -65.921 1.00 53.00 131 ALA A CA 1
ATOM 1061 C C . ALA A 1 131 ? 38.745 -6.184 -66.604 1.00 53.00 131 ALA A C 1
ATOM 1063 O O . ALA A 1 131 ? 39.339 -5.739 -67.613 1.00 53.00 131 ALA A O 1
#

Secondary structure (DSSP, 8-state):
-HHHHHHT---S-HHHHHHHHHHHTHHHHHHHHHTTSHHHHHHHHHHHTTS-GGGHHHHHHHHHTTS-HHHHHHHHHHHHHHHHHHHHHHHHHHHHHHHHHHHHHHHHHHHHHHHHHHHHHHHHHHHHHT-

Solvent-accessible surface area (backbone atoms only — not comparable to full-atom values): 7466 Å² total; per-residue (Å²): 112,67,71,62,57,57,74,69,60,86,68,87,54,61,64,60,50,48,53,51,45,60,62,78,39,49,73,55,52,56,55,27,50,78,66,65,34,58,60,61,45,53,49,46,56,59,45,57,81,71,52,54,80,88,47,48,67,5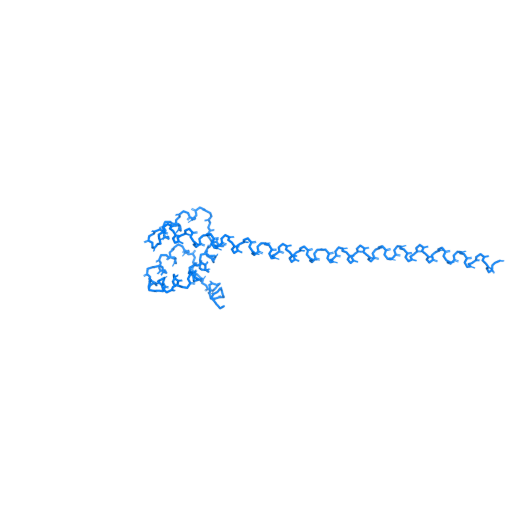8,48,51,53,56,47,56,76,79,40,52,74,67,56,50,50,54,47,51,54,51,50,54,50,50,52,54,51,50,53,52,51,51,52,48,53,53,50,51,54,51,50,54,53,49,50,53,52,51,53,49,53,52,50,51,54,52,50,55,53,50,52,55,52,50,56,53,53,55,58,60,76,78,107

pLDDT: mean 85.83, std 7.34, range [53.0, 95.25]

Radius of gyration: 29.0 Å; Cα contacts (8 Å, |Δi|>4): 37; chains: 1; bounding box: 58×28×86 Å

Mean predicted aligned error: 9.72 Å

Foldseek 3Di:
DLLVVLVPPPDLDLLVVLLCCCVVPVVVVVVCVVVVNPNVLSSCLSVVVNDDPVCVVVSVVSCVVRDDPVSVVSSVVVNVVVVVVVVVVVVVVVVVVVVVVVCVVVVVVVVVVVVVVVVVVVVVVVVVVVD

Sequence (131 aa):
MLEYMLKHIHQRDMLKLWEEFLIKFKHVLILDKEKGYVYLRSFLWYTDTKLLESQQPELEQVLAKYLSEEEKGNIMRTIAAKYIDEGRAEGRAEGIKLGETKGKAEGRAEGIKLGETKGKAEGRAEGIEIA

Organism: NCBI:txid1359184